Protein AF-A0AAU7LBY7-F1 (afdb_monomer_lite)

Sequence (84 aa):
MSDAEILQYLQSHASVDRFYLFIAPGGDALVKYFDASGRSWNLMEDDDVFIARVVDFLRLSGVRVFDDFEALLKCEQETARLTC

Radius of gyration: 12.63 Å; chains: 1; bounding box: 33×24×29 Å

Secondary structure (DSSP, 8-state):
--HHHHHHHHHTTS-GGGEEEEE-TTS-EEEEEE-TTS-EEE---S-HHHHHHHHHHHHHTT-EEE--HHHHHHHHHHHHHHT-

Structure (mmCIF, N/CA/C/O backbone):
data_AF-A0AAU7LBY7-F1
#
_entry.id   AF-A0AAU7LBY7-F1
#
loop_
_atom_site.group_PDB
_atom_site.id
_atom_site.type_symbol
_atom_site.label_atom_id
_atom_site.label_alt_id
_atom_site.label_comp_id
_atom_site.label_asym_id
_atom_site.label_entity_id
_atom_site.label_seq_id
_atom_site.pdbx_PDB_ins_code
_atom_site.Cartn_x
_atom_site.Cartn_y
_atom_site.Cartn_z
_atom_site.occupancy
_atom_site.B_iso_or_equiv
_atom_site.auth_seq_id
_atom_site.auth_comp_id
_atom_site.auth_asym_id
_atom_site.auth_atom_id
_atom_site.pdbx_PDB_model_num
ATOM 1 N N . MET A 1 1 ? 16.414 -10.129 6.363 1.00 69.19 1 MET A N 1
ATOM 2 C CA . MET A 1 1 ? 15.254 -9.479 6.995 1.00 69.19 1 MET A CA 1
ATOM 3 C C . MET A 1 1 ? 14.090 -10.450 7.036 1.00 69.19 1 MET A C 1
ATOM 5 O O . MET A 1 1 ? 13.799 -11.081 6.020 1.00 69.19 1 MET A O 1
ATOM 9 N N . SER A 1 2 ? 13.488 -10.598 8.208 1.00 85.69 2 SER A N 1
ATOM 10 C CA . SER A 1 2 ? 12.353 -11.479 8.475 1.00 85.69 2 SER A CA 1
ATOM 11 C C . SER A 1 2 ? 11.017 -10.757 8.295 1.00 85.69 2 SER A C 1
ATOM 13 O O . SER A 1 2 ? 10.930 -9.540 8.445 1.00 85.69 2 SER A O 1
ATOM 15 N N . ASP A 1 3 ? 9.958 -11.516 8.026 1.00 87.81 3 ASP A N 1
ATOM 16 C CA . ASP A 1 3 ? 8.600 -10.975 7.886 1.00 87.81 3 ASP A CA 1
ATOM 17 C C . ASP A 1 3 ? 8.096 -10.326 9.190 1.00 87.81 3 ASP A C 1
ATOM 19 O O . ASP A 1 3 ? 7.289 -9.402 9.155 1.00 87.81 3 ASP A O 1
ATOM 23 N N . ALA A 1 4 ? 8.619 -10.755 10.345 1.00 89.69 4 ALA A N 1
ATOM 24 C CA . ALA A 1 4 ? 8.311 -10.157 11.642 1.00 89.69 4 ALA A CA 1
ATOM 25 C C . ALA A 1 4 ? 8.833 -8.714 11.767 1.00 89.69 4 ALA A C 1
ATOM 27 O O . ALA A 1 4 ? 8.131 -7.860 12.305 1.00 89.69 4 ALA A O 1
ATOM 28 N N . GLU A 1 5 ? 10.028 -8.427 11.243 1.00 90.50 5 GLU A N 1
ATOM 29 C CA . GLU A 1 5 ? 10.605 -7.073 11.242 1.00 90.50 5 GLU A CA 1
ATOM 30 C C . GLU A 1 5 ? 9.819 -6.141 10.313 1.00 90.50 5 GLU A C 1
ATOM 32 O O . GLU A 1 5 ? 9.500 -5.017 10.696 1.00 90.50 5 GLU A O 1
ATOM 37 N N . ILE A 1 6 ? 9.436 -6.635 9.129 1.00 92.00 6 ILE A N 1
ATOM 38 C CA . ILE A 1 6 ? 8.578 -5.905 8.183 1.00 92.00 6 ILE A CA 1
ATOM 39 C C . ILE A 1 6 ? 7.233 -5.586 8.836 1.00 92.00 6 ILE A C 1
ATOM 41 O O . ILE A 1 6 ? 6.782 -4.443 8.807 1.00 92.00 6 ILE A O 1
ATOM 45 N N . LEU A 1 7 ? 6.600 -6.582 9.458 1.00 93.06 7 LEU A N 1
ATOM 46 C CA . LEU A 1 7 ? 5.316 -6.404 10.124 1.00 93.06 7 LEU A CA 1
ATOM 47 C C . LEU A 1 7 ? 5.404 -5.366 11.246 1.00 93.06 7 LEU A C 1
ATOM 49 O O . LEU A 1 7 ? 4.563 -4.472 11.309 1.00 93.06 7 LEU A O 1
ATOM 53 N N . GLN A 1 8 ? 6.422 -5.458 12.105 1.00 93.44 8 GLN A N 1
ATOM 54 C CA . GLN A 1 8 ? 6.630 -4.507 13.196 1.00 93.44 8 GLN A CA 1
ATOM 55 C C . GLN A 1 8 ? 6.849 -3.084 12.671 1.00 93.44 8 GLN A C 1
ATOM 57 O O . GLN A 1 8 ? 6.312 -2.126 13.229 1.00 93.44 8 GLN A O 1
ATOM 62 N N . TYR A 1 9 ? 7.611 -2.945 11.587 1.00 92.94 9 TYR A N 1
ATOM 63 C CA . TYR A 1 9 ? 7.838 -1.664 10.936 1.00 92.94 9 TYR A CA 1
ATOM 64 C C . TYR A 1 9 ? 6.544 -1.077 10.349 1.00 92.94 9 TYR A C 1
ATOM 66 O O . TYR A 1 9 ? 6.229 0.085 10.591 1.00 92.94 9 TYR A O 1
ATOM 74 N N . LEU A 1 10 ? 5.746 -1.871 9.630 1.00 93.75 10 LEU A N 1
ATOM 75 C CA . LEU A 1 10 ? 4.470 -1.409 9.072 1.00 93.75 10 LEU A CA 1
ATOM 76 C C . LEU A 1 10 ? 3.499 -0.990 10.183 1.00 93.75 10 LEU A C 1
ATOM 78 O O . LEU A 1 10 ? 2.881 0.072 10.103 1.00 93.75 10 LEU A O 1
ATOM 82 N N . GLN A 1 11 ? 3.435 -1.781 11.257 1.00 93.31 11 GLN A N 1
ATOM 83 C CA . GLN A 1 11 ? 2.588 -1.527 12.424 1.00 93.31 11 GLN A CA 1
ATOM 84 C C . GLN A 1 11 ? 2.952 -0.257 13.200 1.00 93.31 11 GLN A C 1
ATOM 86 O O . GLN A 1 11 ? 2.099 0.261 13.920 1.00 93.31 11 GLN A O 1
ATOM 91 N N . SER A 1 12 ? 4.171 0.274 13.057 1.00 92.31 12 SER A N 1
ATOM 92 C CA . SER A 1 12 ? 4.531 1.566 13.658 1.00 92.31 12 SER A CA 1
ATOM 93 C C . SER A 1 12 ? 3.867 2.758 12.953 1.00 92.31 12 SER A C 1
ATOM 95 O O . SER A 1 12 ? 3.745 3.826 13.552 1.00 92.31 12 SER A O 1
ATOM 97 N N . HIS A 1 13 ? 3.384 2.564 11.720 1.00 91.81 13 HIS A N 1
ATOM 98 C CA . HI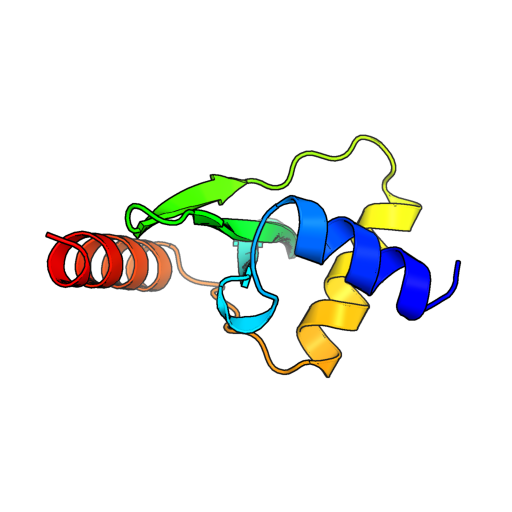S A 1 13 ? 2.727 3.586 10.905 1.00 91.81 13 HIS A CA 1
ATOM 99 C C . HIS A 1 13 ? 1.204 3.409 10.877 1.00 91.81 13 HIS A C 1
ATOM 101 O O . HIS A 1 13 ? 0.456 4.361 11.110 1.00 91.81 13 HIS A O 1
ATOM 107 N N . ALA A 1 14 ? 0.737 2.193 10.584 1.00 92.88 14 ALA A N 1
ATOM 108 C CA . ALA A 1 14 ? -0.680 1.848 10.511 1.00 92.88 14 ALA A CA 1
ATOM 109 C C . ALA A 1 14 ? -0.895 0.332 10.643 1.00 92.88 14 ALA A C 1
ATOM 111 O O . ALA A 1 14 ? 0.035 -0.465 10.551 1.00 92.88 14 ALA A O 1
ATOM 112 N N . SER A 1 15 ? -2.140 -0.101 10.833 1.00 92.25 15 SER A N 1
ATOM 113 C CA . SER A 1 15 ? -2.464 -1.524 10.721 1.00 92.25 15 SER A CA 1
ATOM 114 C C . SER A 1 15 ? -2.344 -1.996 9.263 1.00 92.25 15 SER A C 1
ATOM 116 O O . SER A 1 15 ? -2.605 -1.233 8.333 1.00 92.25 15 SER A O 1
ATOM 118 N N . VAL A 1 16 ? -1.924 -3.251 9.054 1.00 92.12 16 VAL A N 1
ATOM 119 C CA . VAL A 1 16 ? -1.587 -3.796 7.718 1.00 92.12 16 VAL A CA 1
ATOM 120 C C . VAL A 1 16 ? -2.755 -3.702 6.728 1.00 92.12 16 VAL A C 1
ATOM 122 O O . VAL A 1 16 ? -2.545 -3.435 5.550 1.00 92.12 16 VAL A O 1
ATOM 125 N N . ASP A 1 17 ? -3.992 -3.839 7.200 1.00 91.62 17 ASP A N 1
ATOM 126 C CA . ASP A 1 17 ? -5.222 -3.721 6.403 1.00 91.62 17 ASP A CA 1
ATOM 127 C C . ASP A 1 17 ? -5.455 -2.317 5.812 1.00 91.62 17 ASP A C 1
ATOM 129 O O . ASP A 1 17 ? -6.239 -2.148 4.875 1.00 91.62 17 ASP A O 1
ATOM 133 N N . ARG A 1 18 ? -4.754 -1.304 6.332 1.00 93.56 18 ARG A N 1
ATOM 134 C CA . ARG A 1 18 ? -4.826 0.085 5.860 1.00 93.56 18 ARG A CA 1
ATOM 135 C C . ARG A 1 18 ? -3.778 0.407 4.809 1.00 93.56 18 ARG A C 1
ATOM 137 O O . ARG A 1 18 ? -3.854 1.484 4.216 1.00 93.56 18 ARG A O 1
ATOM 144 N N . PHE A 1 19 ? -2.826 -0.497 4.584 1.00 96.31 19 PHE A N 1
ATOM 145 C CA . PHE A 1 19 ? -1.864 -0.381 3.501 1.00 96.31 19 PHE A CA 1
ATOM 146 C C . PHE A 1 19 ? -2.488 -0.801 2.177 1.00 96.31 19 PHE A C 1
ATOM 148 O O . PHE A 1 19 ? -3.419 -1.604 2.104 1.00 96.31 19 PHE A O 1
ATOM 155 N N . TYR A 1 20 ? -1.949 -0.237 1.111 1.00 96.00 20 TYR A N 1
ATOM 156 C CA . TYR A 1 20 ? -2.262 -0.593 -0.255 1.00 96.00 20 TYR A CA 1
ATOM 157 C C . TYR A 1 20 ? -1.083 -0.207 -1.150 1.00 96.00 20 TYR A C 1
ATOM 159 O O . TYR A 1 20 ? -0.207 0.575 -0.773 1.00 96.00 20 TYR A O 1
ATOM 167 N N . LEU A 1 21 ? -1.046 -0.785 -2.342 1.00 96.00 21 LEU A N 1
ATOM 168 C CA . LEU A 1 21 ? 0.002 -0.532 -3.319 1.00 96.00 21 LEU A CA 1
ATOM 169 C C . LEU A 1 21 ? -0.565 0.281 -4.475 1.00 96.00 21 LEU A C 1
ATOM 171 O O . LEU A 1 21 ? -1.675 0.016 -4.934 1.00 96.00 21 LEU A O 1
ATOM 175 N N . PHE A 1 22 ? 0.210 1.239 -4.966 1.00 94.81 22 PHE A N 1
ATOM 176 C CA . PHE A 1 22 ? -0.061 1.911 -6.228 1.00 94.81 22 PHE A CA 1
ATOM 177 C C . PHE A 1 22 ? 1.078 1.635 -7.208 1.00 94.81 22 PHE A C 1
ATOM 179 O O . PHE A 1 22 ? 2.227 1.954 -6.921 1.00 94.81 22 PHE A O 1
ATOM 186 N N . ILE A 1 23 ? 0.771 1.029 -8.348 1.00 92.81 23 ILE A N 1
ATOM 187 C CA . ILE A 1 23 ? 1.725 0.778 -9.423 1.00 92.81 23 ILE A CA 1
ATOM 188 C C . ILE A 1 23 ? 1.707 1.999 -10.337 1.00 92.81 23 ILE A C 1
ATOM 190 O O . ILE A 1 23 ? 0.736 2.242 -11.051 1.00 92.81 23 ILE A O 1
ATOM 194 N N . ALA A 1 24 ? 2.769 2.795 -10.284 1.00 86.44 24 ALA A N 1
ATOM 195 C CA . ALA A 1 24 ? 2.898 3.980 -11.112 1.00 86.44 24 ALA A CA 1
ATOM 196 C C . ALA A 1 24 ? 3.004 3.597 -12.604 1.00 86.44 24 ALA A C 1
ATOM 198 O O . ALA A 1 24 ? 3.455 2.495 -12.924 1.00 86.44 24 ALA A O 1
ATOM 199 N N . PRO A 1 25 ? 2.707 4.520 -13.541 1.00 79.25 25 PRO A N 1
ATOM 200 C CA . PRO A 1 25 ? 2.827 4.287 -14.989 1.00 79.25 25 PRO A CA 1
ATOM 201 C C . PRO A 1 25 ? 4.230 3.907 -15.518 1.00 79.25 25 PRO A C 1
ATOM 203 O O . PRO A 1 25 ? 4.398 3.749 -16.723 1.00 79.25 25 PRO A O 1
ATOM 206 N N . GLY A 1 26 ? 5.236 3.758 -14.650 1.00 79.75 26 GLY A N 1
ATOM 207 C CA . GLY A 1 26 ? 6.571 3.229 -14.958 1.00 79.75 26 GLY A CA 1
ATOM 208 C C . GLY A 1 26 ? 6.829 1.803 -14.449 1.00 79.75 26 GLY A C 1
ATOM 209 O O . GLY A 1 26 ? 7.902 1.265 -14.695 1.00 79.75 26 GLY A O 1
ATOM 210 N N . GLY A 1 27 ? 5.864 1.185 -13.759 1.00 82.44 27 GLY A N 1
ATOM 211 C CA . GLY A 1 27 ? 6.000 -0.134 -13.128 1.00 82.44 27 GLY A CA 1
ATOM 212 C C . GLY A 1 27 ? 6.462 -0.095 -11.668 1.00 82.44 27 GLY A C 1
ATOM 213 O O . GLY A 1 27 ? 6.396 -1.121 -10.989 1.00 82.44 27 GLY A O 1
ATOM 214 N N . ASP A 1 28 ? 6.864 1.074 -11.168 1.00 86.56 28 ASP A N 1
ATOM 215 C CA . ASP A 1 28 ? 7.293 1.250 -9.782 1.00 86.56 28 ASP A CA 1
ATOM 216 C C . ASP A 1 28 ? 6.112 1.121 -8.815 1.00 86.56 28 ASP A C 1
ATOM 218 O O . ASP A 1 28 ? 5.057 1.732 -9.002 1.00 86.56 28 ASP A O 1
ATOM 222 N N . ALA A 1 29 ? 6.292 0.323 -7.762 1.00 90.38 29 ALA A N 1
ATOM 223 C CA . ALA A 1 29 ? 5.287 0.130 -6.726 1.00 90.38 29 ALA A CA 1
ATOM 224 C C . ALA A 1 29 ? 5.497 1.135 -5.588 1.00 90.38 29 ALA A C 1
ATOM 226 O O . ALA A 1 29 ? 6.478 1.064 -4.852 1.00 90.38 29 ALA A O 1
ATOM 227 N N . LEU A 1 30 ? 4.539 2.037 -5.409 1.00 92.19 30 LEU A N 1
ATOM 228 C CA . LEU A 1 30 ? 4.460 2.924 -4.259 1.00 92.19 30 LEU A CA 1
ATOM 229 C C . LEU A 1 30 ? 3.669 2.248 -3.142 1.00 92.19 30 LEU A C 1
ATOM 231 O O . LEU A 1 30 ? 2.521 1.837 -3.331 1.00 92.19 30 LEU A O 1
ATOM 235 N N . VAL A 1 31 ? 4.278 2.164 -1.962 1.00 95.25 31 VAL A N 1
ATOM 236 C CA . VAL A 1 31 ? 3.611 1.698 -0.747 1.00 95.25 31 VAL A CA 1
ATOM 237 C C . VAL A 1 31 ? 2.896 2.883 -0.110 1.00 95.25 31 VAL A C 1
ATOM 239 O O . VAL A 1 31 ? 3.511 3.901 0.210 1.00 95.25 31 VAL A O 1
ATOM 242 N N . LYS A 1 32 ? 1.583 2.762 0.069 1.00 95.25 32 LYS A N 1
ATOM 243 C CA . LYS A 1 32 ? 0.746 3.808 0.654 1.00 95.25 32 LYS A CA 1
ATOM 244 C C . LYS A 1 32 ? -0.112 3.237 1.773 1.00 95.25 32 LYS A C 1
ATOM 246 O O . LYS A 1 32 ? -0.371 2.036 1.819 1.00 95.25 32 LYS A O 1
ATOM 251 N N . TYR A 1 33 ? -0.563 4.095 2.679 1.00 95.31 33 TYR A N 1
ATOM 252 C CA . TYR A 1 33 ? -1.472 3.703 3.752 1.00 95.31 33 TYR A CA 1
ATOM 253 C C . TYR A 1 33 ? -2.419 4.832 4.144 1.00 95.31 33 TYR A C 1
ATOM 255 O O . TYR A 1 33 ? -2.143 6.008 3.909 1.00 95.31 33 TYR A O 1
ATOM 263 N N . PHE A 1 34 ? -3.548 4.467 4.751 1.00 94.12 34 PHE A N 1
ATOM 264 C CA . PHE A 1 34 ? -4.454 5.424 5.383 1.00 94.12 34 PHE A CA 1
ATOM 265 C C . PHE A 1 34 ? -4.11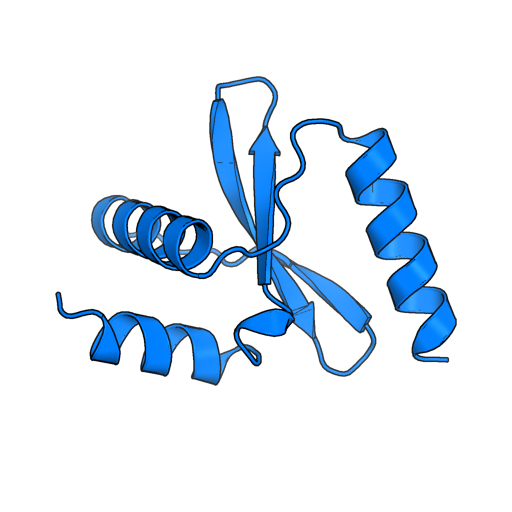8 5.588 6.866 1.00 94.12 34 PHE A C 1
ATOM 267 O O . PHE A 1 34 ? -4.083 4.603 7.606 1.00 94.12 34 PHE A O 1
ATOM 274 N N . ASP A 1 35 ? -3.923 6.824 7.323 1.00 90.81 35 ASP A N 1
ATOM 275 C CA . ASP A 1 35 ? -3.810 7.129 8.750 1.00 90.81 35 ASP A CA 1
ATOM 276 C C . ASP A 1 35 ? -5.168 7.046 9.464 1.00 90.81 35 ASP A C 1
ATOM 278 O O . ASP A 1 35 ? -6.211 6.872 8.831 1.00 90.81 35 ASP A O 1
ATOM 282 N N . ALA A 1 36 ? -5.167 7.217 10.791 1.00 86.88 36 ALA A N 1
ATOM 283 C CA . ALA A 1 36 ? -6.367 7.195 11.630 1.00 86.88 36 ALA A CA 1
ATOM 284 C C . ALA A 1 36 ? -7.490 8.143 11.173 1.00 86.88 36 ALA A C 1
ATOM 286 O O . ALA A 1 36 ? -8.653 7.812 11.382 1.00 86.88 36 ALA A O 1
ATOM 287 N N . SER A 1 37 ? -7.158 9.257 10.519 1.00 86.25 37 SER A N 1
ATOM 288 C CA . SER A 1 37 ? -8.115 10.239 9.998 1.00 86.25 37 SER A CA 1
ATOM 289 C C . SER A 1 37 ? -8.664 9.899 8.606 1.00 86.25 37 SER A C 1
ATOM 291 O O . SER A 1 37 ? -9.492 10.635 8.074 1.00 86.25 37 SER A O 1
ATOM 293 N N . GLY A 1 38 ? -8.211 8.794 8.007 1.00 86.31 38 GLY A N 1
ATOM 294 C CA . GLY A 1 38 ? -8.565 8.397 6.644 1.00 86.31 38 GLY A CA 1
ATOM 295 C C . GLY A 1 38 ? -7.754 9.124 5.574 1.00 86.31 38 GLY A C 1
ATOM 296 O O . GLY A 1 38 ? -8.075 9.029 4.389 1.00 86.31 38 GLY A O 1
ATOM 297 N N . ARG A 1 39 ? -6.688 9.837 5.958 1.00 89.38 39 ARG A N 1
ATOM 298 C CA . ARG A 1 39 ? -5.800 10.513 5.014 1.00 89.38 39 ARG A CA 1
ATOM 299 C C . ARG A 1 39 ? -4.756 9.540 4.481 1.00 89.38 39 ARG A C 1
ATOM 301 O O . ARG A 1 39 ? -4.167 8.764 5.226 1.00 89.38 39 ARG A O 1
ATOM 308 N N . SER A 1 40 ? -4.538 9.611 3.175 1.00 92.81 40 SER A N 1
ATOM 309 C CA . SER A 1 40 ? -3.548 8.819 2.455 1.00 92.81 40 SER A CA 1
ATOM 310 C C . SER A 1 40 ? -2.136 9.390 2.619 1.00 92.81 40 SER A C 1
ATOM 312 O O . SER A 1 40 ? -1.929 10.595 2.442 1.00 92.81 40 SER A O 1
ATOM 314 N N . TRP A 1 41 ? -1.176 8.518 2.924 1.00 93.94 41 TRP A N 1
ATOM 315 C CA . TRP A 1 41 ? 0.247 8.826 3.046 1.00 93.94 41 TRP A CA 1
ATOM 316 C C . TRP A 1 41 ? 1.087 7.854 2.221 1.00 93.94 41 TRP A C 1
ATOM 318 O O . TRP A 1 41 ? 0.740 6.681 2.077 1.00 93.94 41 TRP A O 1
ATOM 328 N N . ASN A 1 42 ? 2.205 8.352 1.694 1.00 93.06 42 ASN A N 1
ATOM 329 C CA . ASN A 1 42 ? 3.235 7.517 1.086 1.00 93.06 42 ASN A CA 1
ATOM 330 C C . ASN A 1 42 ? 4.182 7.034 2.183 1.00 93.06 42 ASN A C 1
ATOM 332 O O . ASN A 1 42 ? 4.644 7.841 2.991 1.00 93.06 42 ASN A O 1
ATOM 336 N N . LEU A 1 43 ? 4.503 5.747 2.175 1.00 93.38 43 LEU A N 1
ATOM 337 C CA . LEU A 1 43 ? 5.617 5.219 2.942 1.00 93.38 43 LEU A CA 1
ATOM 338 C C . LEU A 1 43 ? 6.901 5.535 2.164 1.00 93.38 43 LEU A C 1
ATOM 340 O O . LEU A 1 43 ? 7.134 4.959 1.102 1.00 93.38 43 LEU A O 1
ATOM 344 N N . MET A 1 44 ? 7.679 6.501 2.648 1.00 87.00 44 MET A N 1
ATOM 345 C CA . MET A 1 44 ? 8.961 6.868 2.043 1.00 87.00 44 MET A CA 1
ATOM 346 C C . MET A 1 44 ? 10.074 6.138 2.783 1.00 87.00 44 MET A C 1
ATOM 348 O O . MET A 1 44 ? 10.253 6.381 3.973 1.00 87.00 44 MET A O 1
ATOM 352 N N . GLU A 1 45 ? 10.801 5.273 2.080 1.00 88.06 45 GLU A N 1
ATOM 353 C CA . GLU A 1 45 ? 12.029 4.673 2.592 1.00 88.06 45 GLU A CA 1
ATOM 354 C C . GLU A 1 45 ? 13.133 4.697 1.549 1.00 88.06 45 GLU A C 1
ATOM 356 O O . GLU A 1 45 ? 12.886 4.454 0.368 1.00 88.06 45 GLU A O 1
ATOM 361 N N . ASP A 1 46 ? 14.343 4.978 2.025 1.00 84.88 46 ASP A N 1
ATOM 362 C CA . ASP A 1 46 ? 15.531 5.171 1.188 1.00 84.88 46 ASP A CA 1
ATOM 363 C C . ASP A 1 46 ? 16.243 3.844 0.855 1.00 84.88 46 ASP A C 1
ATOM 365 O O . ASP A 1 46 ? 17.143 3.807 0.016 1.00 84.88 46 ASP A O 1
ATOM 369 N N . ASP A 1 47 ? 15.868 2.747 1.521 1.00 89.94 47 ASP A N 1
ATOM 370 C CA . ASP A 1 47 ? 16.406 1.411 1.260 1.00 89.94 47 ASP A CA 1
ATOM 371 C C . ASP A 1 47 ? 15.512 0.654 0.263 1.00 89.94 47 ASP A C 1
ATOM 373 O O . ASP A 1 47 ? 14.476 0.080 0.614 1.00 89.94 47 ASP A O 1
ATOM 377 N N . ASP A 1 48 ? 15.949 0.617 -0.998 1.00 87.75 48 ASP A N 1
ATOM 378 C CA . ASP A 1 48 ? 15.253 -0.073 -2.090 1.00 87.75 48 ASP A CA 1
ATOM 379 C C . ASP A 1 48 ? 15.064 -1.578 -1.827 1.00 87.75 48 ASP A C 1
ATOM 381 O O . ASP A 1 48 ? 14.051 -2.168 -2.216 1.00 87.75 48 ASP A O 1
ATOM 385 N N . VAL A 1 49 ? 16.024 -2.227 -1.154 1.00 90.00 49 VAL A N 1
ATOM 386 C CA . VAL A 1 49 ? 15.948 -3.662 -0.832 1.00 90.00 49 VAL A CA 1
ATOM 387 C C . VAL A 1 49 ? 14.890 -3.890 0.239 1.00 90.00 49 VAL A C 1
ATOM 389 O O . VAL A 1 49 ? 14.115 -4.850 0.159 1.00 90.00 49 VAL A O 1
ATOM 392 N N . PHE A 1 50 ? 14.834 -3.003 1.231 1.00 90.19 50 PHE A N 1
ATOM 393 C CA . PHE A 1 50 ? 13.799 -3.013 2.253 1.00 90.19 50 PHE A CA 1
ATOM 394 C C . PHE A 1 50 ? 12.414 -2.816 1.632 1.00 90.19 50 PHE A C 1
ATOM 396 O O . PHE A 1 50 ? 11.522 -3.640 1.853 1.00 90.19 50 PHE A O 1
ATOM 403 N N . ILE A 1 51 ? 12.244 -1.791 0.794 1.00 91.00 51 ILE A N 1
ATOM 404 C CA . ILE A 1 51 ? 10.962 -1.499 0.145 1.00 91.00 51 ILE A CA 1
ATOM 405 C C . ILE A 1 51 ? 10.499 -2.627 -0.766 1.00 91.00 51 ILE A C 1
ATOM 407 O O . ILE A 1 51 ? 9.329 -3.005 -0.699 1.00 91.00 51 ILE A O 1
ATOM 411 N N . ALA A 1 52 ? 11.389 -3.241 -1.546 1.00 91.44 52 ALA A N 1
ATOM 412 C CA . ALA A 1 52 ? 11.025 -4.393 -2.368 1.00 91.44 52 ALA A CA 1
ATOM 413 C C . ALA A 1 52 ? 10.445 -5.540 -1.519 1.00 91.44 52 ALA A C 1
ATOM 415 O O . ALA A 1 52 ? 9.421 -6.131 -1.866 1.00 91.44 52 ALA A O 1
ATOM 416 N N . ARG A 1 53 ? 11.040 -5.810 -0.350 1.00 92.94 53 ARG A N 1
ATOM 417 C CA . ARG A 1 53 ? 10.552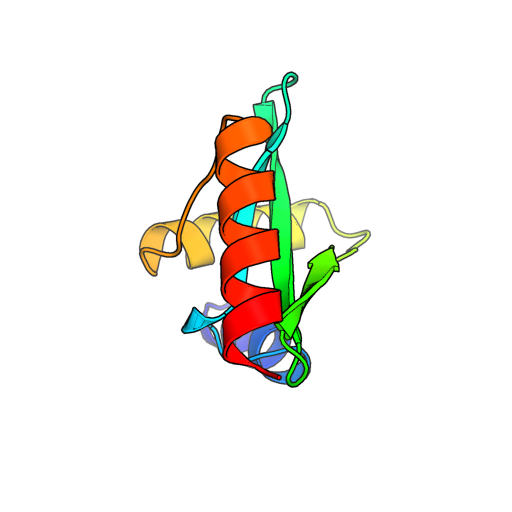 -6.836 0.586 1.00 92.94 53 ARG A CA 1
ATOM 418 C C . ARG A 1 53 ? 9.218 -6.455 1.227 1.00 92.94 53 ARG A C 1
ATOM 420 O O . ARG A 1 53 ? 8.376 -7.332 1.414 1.00 92.94 53 ARG A O 1
ATOM 427 N N . VAL A 1 54 ? 9.004 -5.176 1.537 1.00 94.00 54 VAL A N 1
ATOM 428 C CA . VAL A 1 54 ? 7.710 -4.661 2.016 1.00 94.00 54 VAL A CA 1
ATOM 429 C C . VAL A 1 54 ? 6.626 -4.857 0.955 1.00 94.00 54 VAL A C 1
ATOM 431 O O . VAL A 1 54 ? 5.542 -5.344 1.272 1.00 94.00 54 VAL A O 1
ATOM 434 N N . VAL A 1 55 ? 6.913 -4.528 -0.306 1.00 94.06 55 VAL A N 1
ATOM 435 C CA . VAL A 1 55 ? 5.983 -4.714 -1.429 1.00 94.06 55 VAL A CA 1
ATOM 436 C C . VAL A 1 55 ? 5.602 -6.187 -1.581 1.00 94.06 55 VAL A C 1
ATOM 438 O O . VAL A 1 55 ? 4.412 -6.498 -1.662 1.00 94.06 55 VAL A O 1
ATOM 441 N N . ASP A 1 56 ? 6.579 -7.097 -1.565 1.00 93.56 56 ASP A N 1
ATOM 442 C CA . ASP A 1 56 ? 6.327 -8.540 -1.643 1.00 93.56 56 ASP A CA 1
ATOM 443 C C . ASP A 1 56 ? 5.460 -9.029 -0.476 1.00 93.56 56 ASP A C 1
ATOM 445 O O . ASP A 1 56 ? 4.477 -9.745 -0.682 1.00 93.56 56 ASP A O 1
ATOM 449 N N . PHE A 1 57 ? 5.778 -8.600 0.748 1.00 94.12 57 PHE A N 1
ATOM 450 C CA . PHE A 1 57 ? 5.010 -8.941 1.944 1.00 94.12 57 PHE A CA 1
ATOM 451 C C . PHE A 1 57 ? 3.553 -8.467 1.848 1.00 94.12 57 PHE A C 1
ATOM 453 O O . PHE A 1 57 ? 2.623 -9.228 2.125 1.00 94.12 57 PHE A O 1
ATOM 460 N N . LEU A 1 58 ? 3.331 -7.224 1.417 1.00 94.38 58 LEU A N 1
ATOM 461 C CA . LEU A 1 58 ? 1.995 -6.651 1.262 1.00 94.38 58 LEU A CA 1
ATOM 462 C C . LEU A 1 58 ? 1.190 -7.358 0.161 1.00 94.38 58 LEU A C 1
ATOM 464 O O . LEU A 1 58 ? 0.004 -7.632 0.354 1.00 94.38 58 LEU A O 1
ATOM 468 N N . ARG A 1 59 ? 1.828 -7.732 -0.958 1.00 93.00 59 ARG A N 1
ATOM 469 C CA . ARG A 1 59 ? 1.192 -8.542 -2.014 1.00 93.00 59 ARG A CA 1
ATOM 470 C C . ARG A 1 59 ? 0.748 -9.905 -1.494 1.00 93.00 59 ARG A C 1
ATOM 472 O O . ARG A 1 59 ? -0.387 -10.303 -1.742 1.00 93.00 59 ARG A O 1
ATOM 479 N N . LEU A 1 60 ? 1.608 -10.597 -0.745 1.00 93.44 60 LEU A N 1
ATOM 480 C CA . LEU A 1 60 ? 1.275 -11.883 -0.120 1.00 93.44 60 LEU A CA 1
ATOM 481 C C . LEU A 1 60 ? 0.177 -11.751 0.942 1.00 93.44 60 LEU A C 1
ATOM 483 O O . LEU A 1 60 ? -0.617 -12.671 1.122 1.00 93.44 60 LEU A O 1
ATOM 487 N N . SER A 1 61 ? 0.102 -10.594 1.600 1.00 91.69 61 SER A N 1
ATOM 488 C CA . SER A 1 61 ? -0.944 -10.267 2.575 1.00 91.69 61 SER A CA 1
ATOM 489 C C . SER A 1 61 ? -2.293 -9.926 1.926 1.00 91.69 61 SER A C 1
ATOM 491 O O . SER A 1 61 ? -3.284 -9.768 2.634 1.00 91.69 61 SER A O 1
ATOM 493 N N . GLY A 1 62 ? -2.353 -9.814 0.593 1.00 93.12 62 GLY A N 1
ATOM 494 C CA . GLY A 1 62 ? -3.588 -9.556 -0.146 1.00 93.12 62 GLY A CA 1
ATOM 495 C C . GLY A 1 62 ? -4.117 -8.129 -0.002 1.00 93.12 62 GLY A C 1
ATOM 496 O O . GLY A 1 62 ? -5.329 -7.922 -0.079 1.00 93.12 62 GLY A O 1
ATOM 497 N N . VAL A 1 63 ? -3.240 -7.142 0.222 1.00 94.25 63 VAL A N 1
ATOM 498 C CA . VAL A 1 63 ? -3.674 -5.738 0.260 1.00 94.25 63 VAL A CA 1
ATOM 499 C C . VAL A 1 63 ? -4.179 -5.272 -1.104 1.00 94.25 63 VAL A C 1
ATOM 501 O O . VAL A 1 63 ? -3.861 -5.848 -2.146 1.00 94.25 63 VAL A O 1
ATOM 504 N N . ARG A 1 64 ? -4.954 -4.186 -1.106 1.00 94.25 64 ARG A N 1
ATOM 505 C CA . ARG A 1 64 ? -5.438 -3.574 -2.348 1.00 94.25 64 ARG A CA 1
ATOM 506 C C . ARG A 1 64 ? -4.258 -3.099 -3.195 1.00 94.25 64 ARG A C 1
ATOM 508 O O . ARG A 1 64 ? -3.318 -2.500 -2.676 1.00 94.25 64 ARG A O 1
ATOM 515 N N . VAL A 1 65 ? -4.336 -3.343 -4.498 1.00 94.94 65 VAL A N 1
ATOM 516 C CA . VAL A 1 65 ? -3.363 -2.868 -5.482 1.00 94.94 65 VAL A CA 1
ATOM 517 C C . VAL A 1 65 ? -4.115 -2.054 -6.521 1.00 94.94 65 VAL A C 1
ATOM 519 O O . VAL A 1 65 ? -5.129 -2.509 -7.045 1.00 94.94 65 VAL A O 1
ATOM 522 N N . PHE A 1 66 ? -3.622 -0.855 -6.792 1.00 94.19 66 PHE A N 1
ATOM 523 C CA . PHE A 1 66 ? -4.150 0.048 -7.801 1.00 94.19 66 PHE A CA 1
ATOM 524 C C . PHE A 1 66 ? -3.078 0.262 -8.861 1.00 94.19 66 PHE A C 1
ATOM 526 O O . PHE A 1 66 ? -1.949 0.600 -8.532 1.00 94.19 66 PHE A O 1
ATOM 533 N N . ASP A 1 67 ? -3.417 0.075 -10.122 1.00 92.44 67 ASP A N 1
ATOM 534 C CA . ASP A 1 67 ? -2.591 0.404 -11.289 1.00 92.44 67 ASP A CA 1
ATOM 535 C C . ASP A 1 67 ? -3.183 1.570 -12.101 1.00 92.44 67 ASP A C 1
ATOM 537 O O . ASP A 1 67 ? -2.567 2.063 -13.043 1.00 92.44 67 ASP A O 1
ATOM 541 N N . ASP A 1 68 ? -4.360 2.045 -11.691 1.00 90.75 68 ASP A N 1
ATOM 542 C CA . ASP A 1 68 ? -5.084 3.160 -12.279 1.00 90.75 68 ASP A CA 1
ATOM 543 C C . ASP A 1 68 ? -5.256 4.305 -11.270 1.00 90.75 68 ASP A C 1
ATOM 545 O O . ASP A 1 68 ? -5.678 4.116 -10.122 1.00 90.75 68 ASP A O 1
ATOM 549 N N . PHE A 1 69 ? -4.931 5.522 -11.711 1.00 88.38 69 PHE A N 1
ATOM 550 C CA . PHE A 1 69 ? -4.996 6.710 -10.862 1.00 88.38 69 PHE A CA 1
ATOM 551 C C . PHE A 1 69 ? -6.441 7.104 -10.527 1.00 88.38 69 PHE A C 1
ATOM 553 O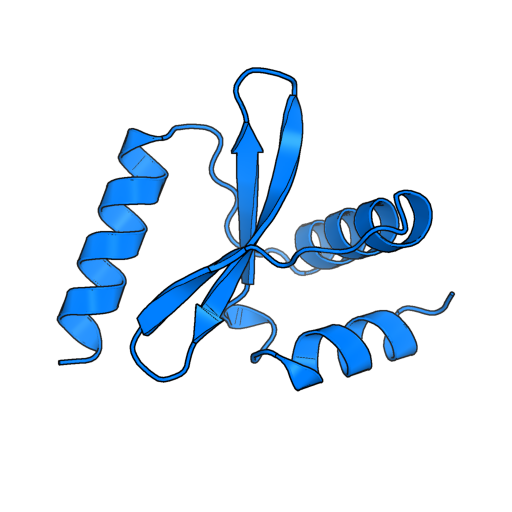 O . PHE A 1 69 ? -6.697 7.579 -9.420 1.00 88.38 69 PHE A O 1
ATOM 560 N N . GLU A 1 70 ? -7.404 6.894 -11.432 1.00 90.69 70 GLU A N 1
ATOM 561 C CA . GLU A 1 70 ? -8.806 7.218 -11.147 1.00 90.69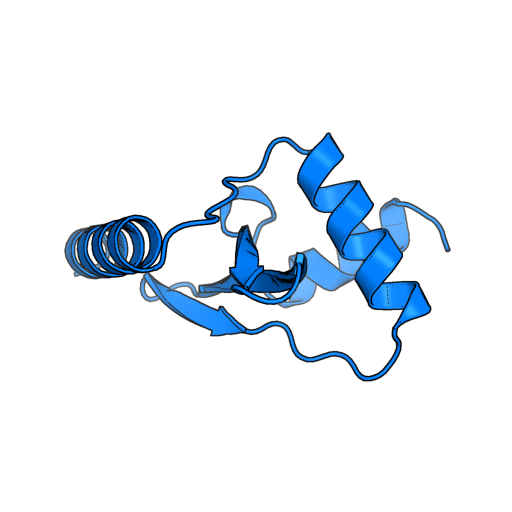 70 GLU A CA 1
ATOM 562 C C . GLU A 1 70 ? -9.393 6.295 -10.074 1.00 90.69 70 GLU A C 1
ATOM 564 O O . GLU A 1 70 ? -10.103 6.758 -9.175 1.00 90.69 70 GLU A O 1
ATOM 569 N N . ALA A 1 71 ? -9.084 4.999 -10.136 1.00 90.00 71 ALA A N 1
ATOM 570 C CA . ALA A 1 71 ? -9.471 4.011 -9.136 1.00 90.00 71 ALA A CA 1
ATOM 571 C C . ALA A 1 71 ? -8.867 4.334 -7.762 1.00 90.00 71 ALA A C 1
ATOM 573 O O . ALA A 1 71 ? -9.583 4.306 -6.756 1.00 90.00 71 ALA A O 1
ATOM 574 N N . LEU A 1 72 ? -7.582 4.707 -7.726 1.00 91.12 72 LEU A N 1
ATOM 575 C CA . LEU A 1 72 ? -6.922 5.173 -6.508 1.00 91.12 72 LEU A CA 1
ATOM 576 C C . LEU A 1 72 ? -7.642 6.396 -5.924 1.00 91.12 72 LEU A C 1
ATOM 578 O O . LEU A 1 72 ? -8.016 6.392 -4.750 1.00 91.12 72 LEU A O 1
ATOM 582 N N . LEU A 1 73 ? -7.878 7.424 -6.744 1.00 90.56 73 LEU A N 1
ATOM 583 C CA . LEU A 1 73 ? -8.494 8.673 -6.302 1.00 90.56 73 LEU A CA 1
ATOM 584 C C . LEU A 1 73 ? -9.906 8.450 -5.743 1.00 90.56 73 LEU A C 1
ATOM 586 O O . LEU A 1 73 ? -10.254 9.023 -4.710 1.00 90.56 73 LEU A O 1
ATOM 590 N N . LYS A 1 74 ? -10.714 7.599 -6.388 1.00 92.56 74 LYS A N 1
ATOM 591 C CA . LYS A 1 74 ? -12.046 7.223 -5.884 1.00 92.56 74 LYS A CA 1
ATOM 592 C C . LYS A 1 74 ? -11.954 6.569 -4.509 1.00 92.56 74 LYS A C 1
ATOM 594 O O . LYS A 1 74 ? -12.659 6.991 -3.595 1.00 92.56 74 LYS A O 1
ATOM 599 N N . CYS A 1 75 ? -11.042 5.612 -4.335 1.00 90.12 75 CYS A N 1
ATOM 600 C CA . CYS A 1 75 ? -10.842 4.939 -3.055 1.00 90.12 75 CYS A CA 1
ATOM 601 C C . CYS A 1 75 ? -10.410 5.912 -1.945 1.00 90.12 75 CYS A C 1
ATOM 603 O O . CYS A 1 75 ? -10.903 5.826 -0.817 1.00 90.12 75 CYS A O 1
ATOM 605 N N . GLU A 1 76 ? -9.494 6.839 -2.240 1.00 89.75 76 GLU A N 1
ATOM 606 C CA . GLU A 1 76 ? -9.038 7.845 -1.273 1.00 89.75 76 GLU A CA 1
ATOM 607 C C . GLU A 1 76 ? -10.181 8.788 -0.863 1.00 89.75 76 GLU A C 1
ATOM 609 O O . GLU A 1 76 ? -10.355 9.070 0.323 1.00 89.75 76 GLU A O 1
ATOM 614 N N . GLN A 1 77 ? -11.014 9.219 -1.815 1.00 89.25 77 GLN A N 1
ATOM 615 C CA . GLN A 1 77 ? -12.182 10.064 -1.544 1.00 89.25 77 GLN A CA 1
ATOM 616 C C . GLN A 1 77 ? -13.266 9.344 -0.734 1.00 89.25 77 GLN A C 1
ATOM 618 O O . GLN A 1 77 ? -13.849 9.937 0.172 1.00 89.25 77 GLN A O 1
ATOM 623 N N . GLU A 1 78 ? -13.558 8.083 -1.052 1.00 89.44 78 GLU A N 1
ATOM 624 C CA . GLU A 1 78 ? -14.520 7.260 -0.310 1.00 89.44 78 GLU A CA 1
ATOM 625 C C . GLU A 1 78 ? -14.061 7.029 1.129 1.00 89.44 78 GLU A C 1
ATOM 627 O O . GLU A 1 78 ? -14.847 7.193 2.060 1.00 89.44 78 GLU A O 1
ATOM 632 N N . THR A 1 79 ? -12.776 6.724 1.317 1.00 85.75 79 THR A N 1
ATOM 633 C CA . THR A 1 79 ? -12.199 6.495 2.647 1.00 85.75 79 THR A CA 1
ATOM 634 C C . THR A 1 79 ? -12.268 7.763 3.491 1.00 85.75 79 THR A C 1
ATOM 636 O O . THR A 1 79 ? -12.763 7.710 4.611 1.00 85.75 79 THR A O 1
ATOM 639 N N . ALA A 1 80 ? -11.881 8.913 2.928 1.00 80.81 80 ALA A N 1
ATOM 640 C CA . ALA A 1 80 ? -11.962 10.199 3.617 1.00 80.81 80 ALA A CA 1
ATOM 641 C C . ALA A 1 80 ? -13.400 10.583 4.018 1.00 80.81 80 ALA A C 1
ATOM 643 O O . ALA A 1 80 ? -13.592 11.216 5.050 1.00 80.81 80 ALA A O 1
ATOM 644 N N . ARG A 1 81 ? -14.416 10.197 3.230 1.00 80.12 81 ARG A N 1
ATOM 645 C CA . ARG A 1 81 ? -15.836 10.445 3.549 1.00 80.12 81 ARG A CA 1
ATOM 646 C C . ARG A 1 81 ? -16.365 9.575 4.687 1.00 80.12 81 ARG A C 1
ATOM 648 O O . ARG A 1 81 ? -17.278 10.007 5.379 1.00 80.1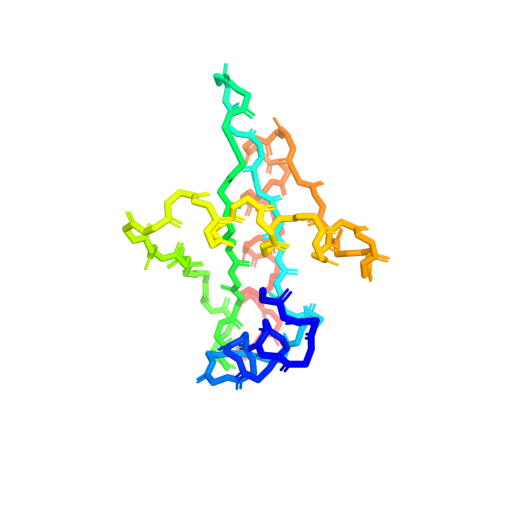2 81 ARG A O 1
ATOM 655 N N . LEU A 1 82 ? -15.848 8.357 4.845 1.00 76.69 82 LEU A N 1
ATOM 656 C CA . LEU A 1 82 ? -16.311 7.397 5.856 1.00 76.69 82 LEU A CA 1
ATOM 657 C C . LEU A 1 82 ? -15.725 7.657 7.251 1.00 76.69 82 LEU A C 1
ATOM 659 O O . LEU A 1 82 ? -16.262 7.159 8.235 1.00 76.69 82 LEU A O 1
ATOM 663 N N . THR A 1 83 ? -14.634 8.417 7.339 1.00 67.88 83 THR A N 1
ATOM 664 C CA . THR A 1 83 ? -13.973 8.799 8.597 1.00 67.88 83 THR A CA 1
ATOM 665 C C . THR A 1 83 ? -14.370 10.188 9.120 1.00 67.88 83 THR A C 1
ATOM 667 O O . THR A 1 83 ? -13.776 10.641 10.099 1.00 67.88 83 THR A O 1
ATOM 670 N N . CYS A 1 84 ? -15.355 10.856 8.501 1.00 51.19 84 CYS A N 1
ATOM 671 C CA . CYS A 1 84 ? -15.950 12.116 8.976 1.00 51.19 84 CYS A CA 1
ATOM 672 C C . CYS A 1 84 ? -17.187 11.902 9.856 1.00 51.19 84 CYS A C 1
ATOM 674 O O . CYS A 1 84 ? -18.003 11.011 9.532 1.00 51.19 84 CYS A O 1
#

Organism: NCBI:txid3151598

pLDDT: mean 89.68, std 6.75, range [51.19, 96.31]

Foldseek 3Di:
DDPVVLCVVVVVFHHLQQWEWEQEPVRDIWIWGAHLLLAIDTDDDPDPVSVVVNVVSSVVVVHHYHDDPVVVVVSSVVSNVVSD